Protein AF-A0A661K5W2-F1 (afdb_monomer)

Structure (mmCIF, N/CA/C/O backbone):
data_AF-A0A661K5W2-F1
#
_entry.id   AF-A0A661K5W2-F1
#
loop_
_atom_site.group_PDB
_atom_site.id
_atom_site.type_symbol
_atom_site.label_atom_id
_atom_site.label_alt_id
_atom_site.label_comp_id
_atom_site.label_asym_id
_atom_site.label_entity_id
_atom_site.label_seq_id
_atom_site.pdbx_PDB_ins_code
_atom_site.Cartn_x
_atom_site.Cartn_y
_atom_site.Cartn_z
_atom_site.occupancy
_atom_site.B_iso_or_equiv
_atom_site.auth_seq_id
_atom_site.auth_comp_id
_atom_site.auth_asym_id
_atom_site.auth_atom_id
_atom_site.pdbx_PDB_model_num
ATOM 1 N N . LEU A 1 1 ? -23.990 28.434 14.109 1.00 57.69 1 LEU A N 1
ATOM 2 C CA . LEU A 1 1 ? -23.867 28.364 12.636 1.00 57.69 1 LEU A CA 1
ATOM 3 C C . LEU A 1 1 ? -23.654 26.901 12.284 1.00 57.69 1 LEU A C 1
ATOM 5 O O . LEU A 1 1 ? -22.665 26.364 12.771 1.00 57.69 1 LEU A O 1
ATOM 9 N N . PRO A 1 2 ? -24.547 26.275 11.505 1.00 64.00 2 PRO A N 1
ATOM 10 C CA . PRO A 1 2 ? -24.466 24.852 11.137 1.00 64.00 2 PRO A CA 1
ATOM 11 C C . PRO A 1 2 ? -23.104 24.460 10.531 1.00 64.00 2 PRO A C 1
ATOM 13 O O . PRO A 1 2 ? -22.580 23.394 10.820 1.00 64.00 2 PRO A O 1
ATOM 16 N N . ALA A 1 3 ? -22.429 25.396 9.854 1.00 77.56 3 ALA A N 1
ATOM 17 C CA . ALA A 1 3 ? -21.056 25.230 9.371 1.00 77.56 3 ALA A CA 1
ATOM 18 C C . ALA A 1 3 ? -20.013 24.886 10.460 1.00 77.56 3 ALA A C 1
ATOM 20 O O . ALA A 1 3 ? -18.976 24.310 10.150 1.00 77.56 3 ALA A O 1
ATOM 21 N N . LYS A 1 4 ? -20.244 25.241 11.734 1.00 84.88 4 LYS A N 1
ATOM 22 C CA . LYS A 1 4 ? -19.322 24.907 12.834 1.00 84.88 4 LYS A CA 1
ATOM 23 C C . LYS A 1 4 ? -19.434 23.434 13.228 1.00 84.88 4 LYS A C 1
ATOM 25 O O . LYS A 1 4 ? -18.413 22.832 13.533 1.00 84.88 4 LYS A O 1
ATOM 30 N N . GLU A 1 5 ? -20.642 22.878 13.225 1.00 88.75 5 GLU A N 1
ATOM 31 C CA . GLU A 1 5 ? -20.893 21.467 13.548 1.00 88.75 5 GLU A CA 1
ATOM 32 C C . GLU A 1 5 ? -20.365 20.569 12.428 1.00 88.75 5 GLU A C 1
ATOM 34 O O . GLU A 1 5 ? -19.547 19.692 12.697 1.00 88.75 5 GLU A O 1
ATOM 39 N N . GLU A 1 6 ? -20.685 20.891 11.171 1.00 92.69 6 GLU A N 1
ATOM 40 C CA . GLU A 1 6 ? -20.156 20.166 10.007 1.00 92.69 6 GLU A CA 1
ATOM 41 C C . GLU A 1 6 ? -18.623 20.235 9.919 1.00 92.69 6 GLU A C 1
ATOM 43 O O . GLU A 1 6 ? -17.964 19.257 9.566 1.00 92.69 6 GLU A O 1
ATOM 48 N N . PHE A 1 7 ? -18.014 21.368 10.287 1.00 92.88 7 PHE A N 1
ATOM 49 C CA . PHE A 1 7 ? -16.555 21.483 10.314 1.00 92.88 7 PHE A CA 1
ATOM 50 C C . PHE A 1 7 ? -15.913 20.608 11.400 1.00 92.88 7 PHE A C 1
ATOM 52 O O . PHE A 1 7 ? -14.858 20.019 11.165 1.00 92.88 7 PHE A O 1
ATOM 59 N N . GLN A 1 8 ? -16.531 20.493 12.581 1.00 93.88 8 GLN A N 1
ATOM 60 C CA . GLN A 1 8 ? -16.043 19.588 13.627 1.00 93.88 8 GLN A CA 1
ATOM 61 C C . GLN A 1 8 ? -16.188 18.122 13.210 1.00 93.88 8 GLN A C 1
ATOM 63 O O . GLN A 1 8 ? -15.257 17.341 13.404 1.00 93.88 8 GLN A O 1
ATOM 68 N N . GLU A 1 9 ? -17.305 17.761 12.577 1.00 94.88 9 GLU A N 1
ATOM 69 C CA . GLU A 1 9 ? -17.514 16.420 12.031 1.00 94.88 9 GLU A CA 1
ATOM 70 C C . GLU A 1 9 ? -16.476 16.082 10.952 1.00 94.88 9 GLU A C 1
ATOM 72 O O . GLU A 1 9 ? -15.830 15.034 11.015 1.00 94.88 9 GLU A O 1
ATOM 77 N N . PHE A 1 10 ? -16.215 17.006 10.023 1.00 94.25 10 PHE A N 1
ATOM 78 C CA . PHE A 1 10 ? -15.166 16.857 9.013 1.00 94.25 10 PHE A CA 1
ATOM 79 C C . PHE A 1 10 ? -13.784 16.600 9.634 1.00 94.25 10 PHE A C 1
ATOM 81 O O . PHE A 1 10 ? -13.051 15.718 9.177 1.00 94.25 10 PHE A O 1
ATOM 88 N N . LEU A 1 11 ? -13.413 17.347 10.680 1.00 96.06 11 LEU A N 1
ATOM 89 C CA . LEU A 1 11 ? -12.146 17.137 11.386 1.00 96.06 11 LEU A CA 1
ATOM 90 C C . LEU A 1 11 ? -12.097 15.767 12.075 1.00 96.06 11 LEU A C 1
ATOM 92 O O . LEU A 1 11 ? -11.067 15.095 12.005 1.00 96.06 11 LEU A O 1
ATOM 96 N N . GLY A 1 12 ? -13.207 15.328 12.675 1.00 96.12 12 GLY A N 1
ATOM 97 C CA . GLY A 1 12 ? -13.336 13.997 13.266 1.00 96.12 12 GLY A CA 1
ATOM 98 C C . GLY A 1 12 ? -13.126 12.882 12.239 1.00 96.12 12 GLY A C 1
ATOM 99 O O . GLY A 1 12 ? -12.280 12.008 12.437 1.00 96.12 12 GLY A O 1
ATOM 100 N N . LEU A 1 13 ? -13.817 12.954 11.098 1.00 96.81 13 LEU A N 1
ATOM 101 C CA . LEU A 1 13 ? -13.670 11.998 9.993 1.00 96.81 13 LEU A CA 1
ATOM 102 C C . LEU A 1 13 ? -12.247 11.991 9.421 1.00 96.81 13 LEU A C 1
ATOM 104 O O . LEU A 1 13 ? -11.713 10.936 9.068 1.00 96.81 13 LEU A O 1
ATOM 108 N N . LYS A 1 14 ? -11.598 13.158 9.350 1.00 96.12 14 LYS A N 1
ATOM 109 C CA . LYS A 1 14 ? -10.211 13.272 8.888 1.00 96.12 14 LYS A CA 1
ATOM 110 C C . LYS A 1 14 ? -9.242 12.525 9.807 1.00 96.12 14 LYS A C 1
ATOM 112 O O . LYS A 1 14 ? -8.360 11.829 9.300 1.00 96.12 14 LYS A O 1
ATOM 117 N N . GLU A 1 15 ? -9.404 12.635 11.125 1.00 96.06 15 GLU A N 1
ATOM 118 C CA . GLU A 1 15 ? -8.544 11.917 12.073 1.00 96.06 15 GLU A CA 1
ATOM 119 C C . GLU A 1 15 ? -8.852 10.414 12.091 1.00 96.06 15 GLU A C 1
ATOM 121 O O . GLU A 1 15 ? -7.932 9.599 12.086 1.00 96.06 15 GLU A O 1
ATOM 126 N N . GLN A 1 16 ? -10.127 10.023 11.994 1.00 95.94 16 GLN A N 1
ATOM 127 C CA . GLN A 1 16 ? -10.507 8.613 11.847 1.00 95.94 16 GLN A CA 1
ATOM 128 C C . GLN A 1 16 ? -9.874 7.982 10.605 1.00 95.94 16 GLN A C 1
ATOM 130 O O . GLN A 1 16 ? -9.277 6.911 10.692 1.00 95.94 16 GLN A O 1
ATOM 135 N N . ARG A 1 17 ? -9.921 8.671 9.457 1.00 95.25 17 ARG A N 1
ATOM 136 C CA . ARG A 1 17 ? -9.262 8.214 8.227 1.00 95.25 17 ARG A CA 1
ATOM 137 C C . ARG A 1 17 ? -7.761 8.012 8.429 1.00 95.25 17 ARG A C 1
ATOM 139 O O . ARG A 1 17 ? -7.206 7.034 7.938 1.00 95.25 17 ARG A O 1
ATOM 146 N N . LYS A 1 18 ? -7.097 8.929 9.133 1.00 94.81 18 LYS A N 1
ATOM 147 C CA . LYS A 1 18 ? -5.665 8.825 9.434 1.00 94.81 18 LYS A CA 1
ATOM 148 C C . LYS A 1 18 ? -5.360 7.607 10.311 1.00 94.81 18 LYS A C 1
ATOM 150 O O . LYS A 1 18 ? -4.409 6.887 10.017 1.00 94.81 18 LYS A O 1
ATOM 155 N N . ASN A 1 19 ? -6.183 7.344 11.324 1.00 95.12 19 ASN A N 1
ATOM 156 C CA . ASN A 1 19 ? -6.034 6.171 12.188 1.00 95.12 19 ASN A CA 1
ATOM 157 C C . ASN A 1 19 ? -6.230 4.865 11.410 1.00 95.12 19 ASN A C 1
ATOM 159 O O . ASN A 1 19 ? -5.363 3.997 11.460 1.00 95.12 19 ASN A O 1
ATOM 163 N N . ILE A 1 20 ? -7.303 4.770 10.619 1.00 95.69 20 ILE A N 1
ATOM 164 C CA . ILE A 1 20 ? -7.585 3.601 9.771 1.00 95.69 20 ILE A CA 1
ATOM 165 C C . ILE A 1 20 ? -6.434 3.353 8.791 1.00 95.69 20 ILE A C 1
ATOM 167 O O . ILE A 1 20 ? -5.981 2.222 8.644 1.00 95.69 20 ILE A O 1
ATOM 171 N N . ASN A 1 21 ? -5.914 4.404 8.152 1.00 94.12 21 ASN A N 1
ATOM 172 C CA . ASN A 1 21 ? -4.772 4.270 7.250 1.00 94.12 21 ASN A CA 1
ATOM 173 C C . ASN A 1 21 ? -3.532 3.720 7.971 1.00 94.12 21 ASN A C 1
ATOM 175 O O . ASN A 1 21 ? -2.855 2.856 7.423 1.00 94.12 21 ASN A O 1
ATOM 179 N N . SER A 1 22 ? -3.258 4.163 9.201 1.00 94.38 22 SER A N 1
ATOM 180 C CA . SER A 1 22 ? -2.132 3.644 9.985 1.00 94.38 22 SER A CA 1
ATOM 181 C C . SER A 1 22 ? -2.304 2.164 10.346 1.00 94.38 22 SER A C 1
ATOM 183 O O . SER A 1 22 ? -1.342 1.398 10.309 1.00 94.38 22 SER A O 1
ATOM 185 N N . GLU A 1 23 ? -3.520 1.732 10.681 1.00 95.19 23 GLU A N 1
ATOM 186 C CA . GLU A 1 23 ? -3.810 0.317 10.941 1.00 95.19 23 GLU A CA 1
ATOM 187 C C . GLU A 1 23 ? -3.667 -0.535 9.675 1.00 95.19 23 GLU A C 1
ATOM 189 O O . GLU A 1 23 ? -3.059 -1.607 9.717 1.00 95.19 23 GLU A O 1
ATOM 194 N N . LEU A 1 24 ? -4.143 -0.031 8.534 1.00 92.56 24 LEU A N 1
ATOM 195 C CA . LEU A 1 24 ? -3.968 -0.681 7.236 1.00 92.56 24 LEU A CA 1
ATOM 196 C C . LEU A 1 24 ? -2.493 -0.808 6.842 1.00 92.56 24 LEU A C 1
ATOM 198 O O . LEU A 1 24 ? -2.091 -1.855 6.335 1.00 92.56 24 LEU A O 1
ATOM 202 N N . GLU A 1 25 ? -1.673 0.213 7.092 1.00 91.19 25 GLU A N 1
ATOM 203 C CA . GLU A 1 25 ? -0.224 0.155 6.862 1.00 91.19 25 GLU A CA 1
ATOM 204 C C . GLU A 1 25 ? 0.437 -0.932 7.719 1.00 91.19 25 GLU A C 1
ATOM 206 O O . GLU A 1 25 ? 1.216 -1.732 7.202 1.00 91.19 25 GLU A O 1
ATOM 211 N N . LYS A 1 26 ? 0.073 -1.039 9.005 1.00 93.56 26 LYS A N 1
ATOM 212 C CA . LYS A 1 26 ? 0.584 -2.101 9.892 1.00 93.56 26 LYS A CA 1
ATOM 213 C C . LYS A 1 26 ? 0.220 -3.496 9.384 1.00 93.56 26 LYS A C 1
ATOM 215 O O . LYS A 1 26 ? 1.075 -4.380 9.364 1.00 93.56 26 LYS A O 1
ATOM 220 N N . LEU A 1 27 ? -1.033 -3.698 8.970 1.00 92.56 27 LEU A N 1
ATOM 221 C CA . LEU A 1 27 ? -1.491 -4.977 8.418 1.00 92.56 27 LEU A CA 1
ATOM 222 C C . LEU A 1 27 ? -0.802 -5.302 7.092 1.00 92.56 27 LEU A C 1
ATOM 224 O O . LEU A 1 27 ? -0.417 -6.446 6.861 1.00 92.56 27 LEU A O 1
ATOM 228 N N . THR A 1 28 ? -0.602 -4.297 6.242 1.00 89.88 28 THR A N 1
ATOM 229 C CA . THR A 1 28 ? 0.140 -4.450 4.987 1.00 89.88 28 THR A CA 1
ATOM 230 C C . THR A 1 28 ? 1.545 -4.970 5.274 1.00 89.88 28 THR A C 1
ATOM 232 O O . THR A 1 28 ? 1.958 -5.983 4.714 1.00 89.88 28 THR A O 1
ATOM 235 N N . GLU A 1 29 ? 2.250 -4.361 6.221 1.00 90.75 29 GLU A 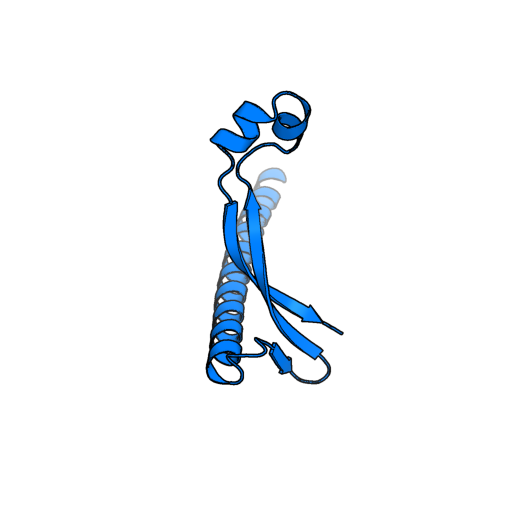N 1
ATOM 236 C CA . GLU A 1 29 ? 3.635 -4.731 6.514 1.00 90.75 29 GLU A CA 1
ATOM 237 C C . GLU A 1 29 ? 3.739 -6.095 7.194 1.00 90.75 29 GLU A C 1
ATOM 239 O O . GLU A 1 29 ? 4.667 -6.860 6.912 1.00 90.75 29 GLU A O 1
ATOM 244 N N . PHE A 1 30 ? 2.737 -6.456 7.997 1.00 91.56 30 PHE A N 1
ATOM 245 C CA . PHE A 1 30 ? 2.581 -7.810 8.514 1.00 91.56 30 PHE A CA 1
ATOM 246 C C . PHE A 1 30 ? 2.479 -8.841 7.380 1.00 91.56 30 PHE A C 1
ATOM 248 O O . PHE A 1 30 ? 3.237 -9.811 7.365 1.00 91.56 30 PHE A O 1
ATOM 255 N N . PHE A 1 31 ? 1.601 -8.625 6.396 1.00 90.44 31 PHE A N 1
ATOM 256 C CA . PHE A 1 31 ? 1.443 -9.555 5.275 1.00 90.44 31 PHE A CA 1
ATOM 257 C C . PHE A 1 31 ? 2.664 -9.591 4.355 1.00 90.44 31 PHE A C 1
ATOM 259 O O . PHE A 1 31 ? 3.053 -10.679 3.937 1.00 90.44 31 PHE A O 1
ATOM 266 N N . LYS A 1 32 ? 3.309 -8.450 4.074 1.00 88.62 32 LYS A N 1
ATOM 267 C CA . LYS A 1 32 ? 4.573 -8.426 3.315 1.00 88.62 32 LYS A CA 1
ATOM 268 C C . LYS A 1 32 ? 5.635 -9.281 4.000 1.00 88.62 32 LYS A C 1
ATOM 270 O O . LYS A 1 32 ? 6.240 -10.137 3.363 1.00 88.62 32 LYS A O 1
ATOM 275 N N . THR A 1 33 ? 5.804 -9.097 5.308 1.00 87.69 33 THR A N 1
ATOM 276 C CA . THR A 1 33 ? 6.748 -9.878 6.119 1.00 87.69 33 THR A CA 1
ATOM 277 C C . THR A 1 33 ? 6.382 -11.363 6.110 1.00 87.69 33 THR A C 1
ATOM 279 O O . THR A 1 33 ? 7.247 -12.213 5.914 1.00 87.69 33 THR A O 1
ATOM 282 N N . GLY A 1 34 ? 5.095 -11.686 6.262 1.00 86.19 34 GLY A N 1
ATOM 283 C CA . GLY A 1 34 ? 4.594 -13.059 6.205 1.00 86.19 34 GLY A CA 1
ATOM 284 C C . GLY A 1 34 ? 4.880 -13.738 4.864 1.00 86.19 34 GLY A C 1
ATOM 285 O O . GLY A 1 34 ? 5.359 -14.870 4.848 1.00 86.19 34 GLY A O 1
ATOM 286 N N . ILE A 1 35 ? 4.659 -13.038 3.749 1.00 87.94 35 ILE A N 1
ATOM 2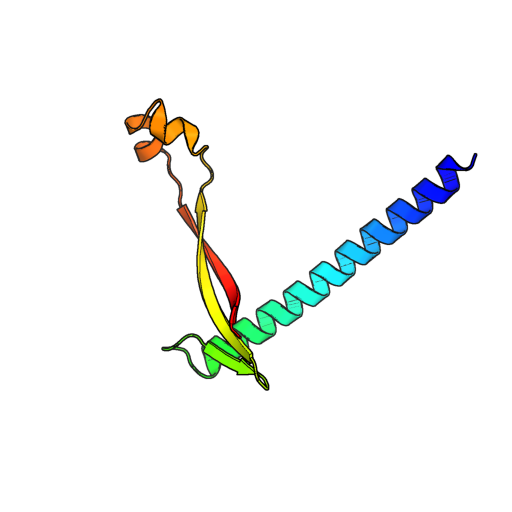87 C CA . ILE A 1 35 ? 4.978 -13.524 2.401 1.00 87.94 35 ILE A CA 1
ATOM 288 C C . ILE A 1 35 ? 6.480 -13.767 2.260 1.00 87.94 35 ILE A C 1
ATOM 290 O O . ILE A 1 35 ? 6.879 -14.875 1.909 1.00 87.94 35 ILE A O 1
ATOM 294 N N . SER A 1 36 ? 7.305 -12.766 2.576 1.00 84.56 36 SER A N 1
ATOM 295 C CA . SER A 1 36 ? 8.762 -12.847 2.428 1.00 84.56 36 SER A CA 1
ATOM 296 C C . SER A 1 36 ? 9.383 -13.971 3.260 1.00 84.56 36 SER A C 1
ATOM 298 O O . SER A 1 36 ? 10.347 -14.588 2.820 1.00 84.56 36 SER A O 1
ATOM 300 N N . ASN A 1 37 ? 8.820 -14.275 4.433 1.00 84.19 37 ASN A N 1
ATOM 301 C CA . ASN A 1 37 ? 9.310 -15.350 5.299 1.00 84.19 37 ASN A CA 1
ATOM 302 C C . ASN A 1 37 ? 8.799 -16.741 4.900 1.00 84.19 37 ASN A C 1
ATOM 304 O O . ASN A 1 37 ? 9.488 -17.730 5.130 1.00 84.19 37 ASN A O 1
ATOM 308 N N . THR A 1 38 ? 7.585 -16.837 4.351 1.00 84.06 38 THR A N 1
ATOM 309 C CA . THR A 1 38 ? 6.937 -18.134 4.076 1.00 84.06 38 THR A CA 1
ATOM 310 C C . THR A 1 38 ? 7.219 -18.631 2.663 1.00 84.06 38 THR A C 1
ATOM 312 O O . THR A 1 38 ? 7.370 -19.830 2.449 1.00 84.06 38 THR A O 1
ATOM 315 N N . ASN A 1 39 ? 7.257 -17.722 1.688 1.00 79.56 39 ASN A N 1
ATOM 316 C CA . ASN A 1 39 ? 7.415 -18.050 0.276 1.00 79.56 39 ASN A CA 1
ATOM 317 C C . ASN A 1 39 ? 8.187 -16.931 -0.454 1.00 79.56 39 ASN A C 1
ATOM 319 O O . ASN A 1 39 ? 7.589 -16.151 -1.208 1.00 79.56 39 ASN A O 1
ATOM 323 N N . PRO A 1 40 ? 9.506 -16.812 -0.200 1.00 72.25 40 PRO A N 1
ATOM 324 C CA . PRO A 1 40 ? 10.329 -15.732 -0.744 1.00 72.25 40 PRO A CA 1
ATOM 325 C C . PRO A 1 40 ? 10.403 -15.750 -2.278 1.00 72.25 40 PRO A C 1
ATOM 327 O O . PRO A 1 40 ? 10.498 -14.686 -2.892 1.00 72.25 40 PRO A O 1
ATOM 330 N N . ASP A 1 41 ? 10.317 -16.935 -2.890 1.00 77.31 41 ASP A N 1
ATOM 331 C CA . ASP A 1 41 ? 10.486 -17.112 -4.334 1.00 77.31 41 ASP A CA 1
ATOM 332 C C . ASP A 1 41 ? 9.219 -16.754 -5.115 1.00 77.31 41 ASP A C 1
ATOM 334 O O . ASP A 1 41 ? 9.275 -15.998 -6.086 1.00 77.31 41 ASP A O 1
ATOM 338 N N . GLU A 1 42 ? 8.052 -17.250 -4.689 1.00 78.12 42 GLU A N 1
ATOM 339 C CA . GLU A 1 42 ? 6.804 -16.979 -5.413 1.00 78.12 42 GLU A CA 1
ATOM 340 C C . GLU A 1 42 ? 6.126 -15.676 -4.983 1.00 78.12 42 GLU A C 1
ATOM 342 O O . GLU A 1 42 ? 5.193 -15.223 -5.652 1.00 78.12 42 GLU A O 1
ATOM 347 N N . LYS A 1 43 ? 6.563 -15.083 -3.863 1.00 86.44 43 LYS A N 1
ATOM 348 C CA . LYS A 1 43 ? 6.041 -13.820 -3.329 1.00 86.44 43 LYS A CA 1
ATOM 349 C C . LYS A 1 43 ? 4.522 -13.814 -3.134 1.00 86.44 43 LYS A C 1
ATOM 351 O O . LYS A 1 43 ? 3.888 -12.764 -3.212 1.00 86.44 43 LYS A O 1
ATOM 356 N N . LYS A 1 44 ? 3.913 -14.969 -2.861 1.00 88.38 44 LYS A N 1
ATOM 357 C CA . LYS A 1 44 ? 2.467 -15.098 -2.647 1.00 88.38 44 LYS A CA 1
ATOM 358 C C . LYS A 1 44 ? 2.138 -16.041 -1.498 1.00 88.38 44 LYS A C 1
ATOM 360 O O . LYS A 1 44 ? 2.853 -17.013 -1.257 1.00 88.38 44 LYS A O 1
ATOM 365 N N . ILE A 1 45 ? 1.021 -15.780 -0.829 1.00 88.31 45 ILE A N 1
ATOM 366 C CA . ILE A 1 45 ? 0.442 -16.655 0.197 1.00 88.31 45 ILE A CA 1
ATOM 367 C C . ILE A 1 45 ? -1.064 -16.793 -0.019 1.00 88.31 45 ILE A C 1
ATOM 369 O O . ILE A 1 45 ? -1.721 -15.868 -0.496 1.00 88.31 45 ILE A O 1
ATOM 373 N N . ARG A 1 46 ? -1.630 -17.942 0.354 1.00 87.75 46 ARG A N 1
ATOM 374 C CA . ARG A 1 46 ? -3.083 -18.133 0.405 1.00 87.75 46 ARG A CA 1
ATOM 375 C C . ARG A 1 46 ? -3.593 -17.750 1.794 1.00 87.75 46 ARG A C 1
ATOM 377 O O . ARG A 1 46 ? -3.081 -18.248 2.792 1.00 87.75 46 ARG A O 1
ATOM 384 N N . VAL A 1 47 ? -4.609 -16.896 1.844 1.00 85.50 47 VAL A N 1
ATOM 385 C CA . VAL A 1 47 ? -5.300 -16.474 3.066 1.00 85.50 47 VAL A CA 1
ATOM 386 C C . VAL A 1 47 ? -6.785 -16.778 2.888 1.00 85.50 47 VAL A C 1
ATOM 388 O O . VAL A 1 47 ? -7.495 -16.063 2.185 1.00 85.50 47 VAL A O 1
ATOM 391 N N . GLY A 1 48 ? -7.248 -17.875 3.491 1.00 86.75 48 GLY A N 1
ATOM 392 C CA . GLY A 1 48 ? -8.601 -18.388 3.265 1.00 86.75 48 GLY A CA 1
ATOM 393 C C . GLY A 1 48 ? -8.806 -18.800 1.804 1.00 86.75 48 GLY A C 1
ATOM 394 O O . GLY A 1 48 ? -8.043 -19.609 1.272 1.00 86.75 48 GLY A O 1
ATOM 395 N N . GLU A 1 49 ? -9.821 -18.227 1.161 1.00 89.38 49 GLU A N 1
ATOM 396 C CA . GLU A 1 49 ? -10.148 -18.464 -0.253 1.00 89.38 49 GLU A CA 1
ATOM 397 C C . GLU A 1 49 ? -9.366 -17.555 -1.214 1.00 89.38 49 GLU A C 1
ATOM 399 O O . GLU A 1 49 ? -9.400 -17.753 -2.424 1.00 89.38 49 GLU A O 1
ATOM 404 N N . THR A 1 50 ? -8.622 -16.584 -0.687 1.00 89.75 50 THR A N 1
ATOM 405 C CA . THR A 1 50 ? -7.979 -15.526 -1.469 1.00 89.75 50 THR A CA 1
ATOM 406 C C . THR A 1 50 ? -6.466 -15.724 -1.534 1.00 89.75 50 THR A C 1
ATOM 408 O O . THR A 1 50 ? -5.850 -16.268 -0.613 1.00 89.75 50 THR A O 1
ATOM 411 N N . VAL A 1 51 ? -5.827 -15.261 -2.611 1.00 87.88 51 VAL A N 1
ATOM 412 C CA . VAL A 1 51 ? -4.363 -15.239 -2.734 1.00 87.88 51 VAL A CA 1
ATOM 413 C C . VAL A 1 51 ? -3.859 -13.806 -2.605 1.00 87.88 51 VAL A C 1
ATOM 415 O O . VAL A 1 51 ? -4.291 -12.908 -3.324 1.00 87.88 51 VAL A O 1
ATOM 418 N N . LEU A 1 52 ? -2.923 -13.592 -1.684 1.00 89.69 52 LEU A N 1
ATOM 419 C CA . LEU A 1 52 ? -2.184 -12.342 -1.562 1.00 89.69 52 LEU A CA 1
ATOM 420 C C . LEU A 1 52 ? -0.858 -12.474 -2.297 1.00 89.69 52 LEU A C 1
ATOM 422 O O . LEU A 1 52 ? -0.081 -13.385 -2.017 1.00 89.69 52 L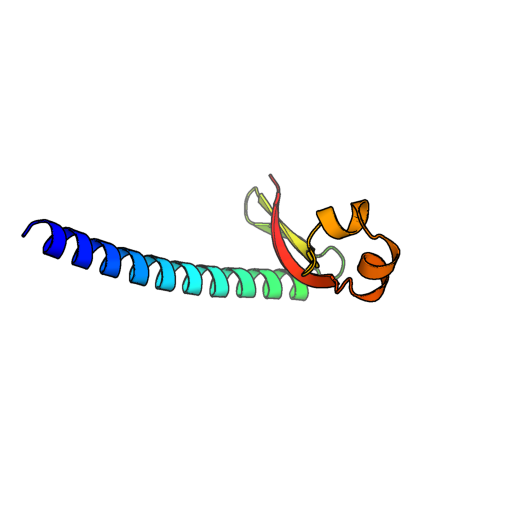EU A O 1
ATOM 426 N N . LEU A 1 53 ? -0.596 -11.543 -3.208 1.00 89.75 53 LEU A N 1
ATOM 427 C CA . LEU A 1 53 ? 0.636 -11.448 -3.981 1.00 89.75 53 LEU A CA 1
ATOM 428 C C . LEU A 1 53 ? 1.376 -10.160 -3.614 1.00 89.75 53 LEU A C 1
ATOM 430 O O . LEU A 1 53 ? 0.817 -9.065 -3.693 1.00 89.75 53 LEU A O 1
ATOM 434 N N . LEU A 1 54 ? 2.653 -10.283 -3.273 1.00 88.25 54 LEU A N 1
ATOM 435 C CA . LEU A 1 54 ? 3.571 -9.163 -3.147 1.00 88.25 54 LEU A CA 1
ATOM 436 C C . LEU A 1 54 ? 4.109 -8.806 -4.536 1.00 88.25 54 LEU A C 1
ATOM 438 O O . LEU A 1 54 ? 4.945 -9.505 -5.107 1.00 88.25 54 LEU A O 1
ATOM 442 N N . SER A 1 55 ? 3.610 -7.703 -5.087 1.00 85.94 55 SER A N 1
ATOM 443 C CA . SER A 1 55 ? 4.007 -7.187 -6.395 1.00 85.94 55 SER A CA 1
ATOM 444 C C . SER A 1 55 ? 4.850 -5.931 -6.234 1.00 85.94 55 SER A C 1
ATOM 446 O O . SER A 1 55 ? 4.624 -5.115 -5.343 1.00 85.94 55 SER A O 1
ATOM 448 N N . THR A 1 56 ? 5.774 -5.707 -7.159 1.00 85.69 56 THR A N 1
ATOM 449 C CA . THR A 1 56 ? 6.475 -4.425 -7.274 1.00 85.69 56 THR A CA 1
ATOM 450 C C . THR A 1 56 ? 5.766 -3.566 -8.315 1.00 85.69 56 THR A C 1
ATOM 452 O O . THR A 1 56 ? 5.470 -4.034 -9.414 1.00 85.69 56 THR A O 1
ATOM 455 N N . ARG A 1 57 ? 5.457 -2.315 -7.975 1.00 85.25 57 ARG A N 1
ATOM 456 C CA . ARG A 1 57 ? 4.985 -1.298 -8.922 1.00 85.25 57 ARG A CA 1
ATOM 457 C C . ARG A 1 57 ? 6.042 -0.219 -9.073 1.00 85.25 57 ARG A C 1
ATOM 459 O O . ARG A 1 57 ? 6.820 0.016 -8.158 1.00 85.25 57 ARG A O 1
ATOM 466 N N . CYS A 1 58 ? 6.043 0.461 -10.212 1.00 80.75 58 CYS A N 1
ATOM 467 C CA . CYS A 1 58 ? 6.937 1.586 -10.457 1.00 80.75 58 CYS A CA 1
ATOM 468 C C . CYS A 1 58 ? 6.136 2.882 -10.460 1.00 80.75 58 CYS A C 1
ATOM 470 O O . CYS A 1 58 ? 5.204 3.046 -11.249 1.00 80.75 58 CYS A O 1
ATOM 472 N N . SER A 1 59 ? 6.512 3.813 -9.587 1.00 80.19 59 SER A N 1
ATOM 473 C CA . SER A 1 59 ? 6.017 5.185 -9.663 1.00 80.19 59 SER A CA 1
ATOM 474 C C . SER A 1 59 ? 6.914 5.991 -10.598 1.00 80.19 59 SER A C 1
ATOM 476 O O . SER A 1 59 ? 8.135 5.826 -10.595 1.00 80.19 59 SER A O 1
ATOM 478 N N . LYS A 1 60 ? 6.303 6.856 -11.411 1.00 80.12 60 LYS A N 1
ATOM 479 C CA . LYS A 1 60 ? 7.005 7.781 -12.305 1.00 80.12 60 LYS A CA 1
ATOM 480 C C . LYS A 1 60 ? 6.695 9.197 -11.855 1.00 80.12 60 LYS A C 1
ATOM 482 O O . LYS A 1 60 ? 5.529 9.564 -11.745 1.00 80.12 60 LYS A O 1
ATOM 487 N N . ARG A 1 61 ? 7.733 9.992 -11.590 1.00 74.44 61 ARG A N 1
ATOM 488 C CA . ARG A 1 61 ? 7.579 11.390 -11.143 1.00 74.44 61 ARG A CA 1
ATOM 489 C C . ARG A 1 61 ? 7.374 12.394 -12.281 1.00 74.44 61 ARG A C 1
ATOM 491 O O . ARG A 1 61 ? 7.190 13.575 -12.014 1.00 74.44 61 ARG A O 1
ATOM 498 N N . ILE A 1 62 ? 7.414 11.946 -13.534 1.00 77.50 62 ILE A N 1
ATOM 499 C CA . ILE A 1 62 ? 7.312 12.808 -14.716 1.00 77.50 62 ILE A CA 1
ATOM 500 C C . ILE A 1 62 ? 5.991 12.577 -15.438 1.00 77.50 62 ILE A C 1
ATOM 502 O O . ILE A 1 62 ? 5.515 11.447 -15.546 1.00 77.50 62 ILE A O 1
ATOM 506 N N . SER A 1 63 ? 5.416 13.676 -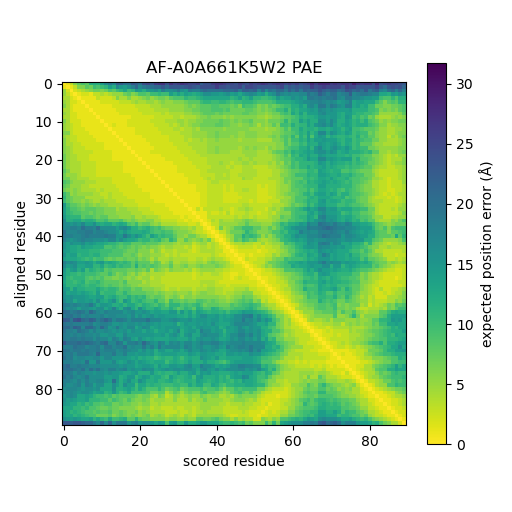15.932 1.00 75.81 63 SER A N 1
ATOM 507 C CA . SER A 1 63 ? 4.172 13.666 -16.695 1.00 75.81 63 SER A CA 1
ATOM 508 C C . SER A 1 63 ? 4.285 12.749 -17.919 1.00 75.81 63 SER A C 1
ATOM 510 O O . SER A 1 63 ? 5.227 12.906 -18.700 1.00 75.81 63 SER A O 1
ATOM 512 N N . PRO A 1 64 ? 3.307 11.855 -18.150 1.00 78.00 64 PRO A N 1
ATOM 513 C CA . PRO A 1 64 ? 3.261 11.025 -19.350 1.00 78.00 64 PRO A CA 1
ATOM 514 C C . PRO A 1 64 ? 3.272 11.847 -20.641 1.00 78.00 64 PRO A C 1
ATOM 516 O O . PRO A 1 64 ? 3.865 11.414 -21.619 1.00 78.00 64 PRO A O 1
ATOM 519 N N . ARG A 1 65 ? 2.692 13.056 -20.627 1.00 80.81 65 ARG A N 1
ATOM 520 C CA . ARG A 1 65 ? 2.644 13.948 -21.800 1.00 80.81 65 ARG A CA 1
ATOM 521 C C . ARG A 1 65 ? 4.030 14.402 -22.256 1.00 80.81 65 ARG A C 1
ATOM 523 O O . ARG A 1 65 ? 4.280 14.517 -23.445 1.00 80.81 65 ARG A O 1
ATOM 530 N N . LEU A 1 66 ? 4.978 14.546 -21.323 1.00 82.38 66 LEU A N 1
ATOM 531 C CA . LEU A 1 66 ? 6.356 14.911 -21.663 1.00 82.38 66 LEU A CA 1
ATOM 532 C C . LEU A 1 66 ? 7.045 13.827 -22.509 1.00 82.38 66 LEU A C 1
ATOM 534 O O . LEU A 1 66 ? 7.960 14.131 -23.267 1.00 82.38 66 LEU A O 1
ATOM 538 N N . LYS A 1 67 ? 6.596 12.569 -22.400 1.00 82.94 67 LYS A N 1
ATOM 539 C CA . LYS A 1 67 ? 7.074 11.462 -23.235 1.00 82.94 67 LYS A CA 1
ATOM 540 C C . LYS A 1 67 ? 6.693 11.648 -24.706 1.00 82.94 67 LYS A C 1
ATOM 542 O O . LYS A 1 67 ? 7.448 11.213 -25.568 1.00 82.94 67 LYS A O 1
ATOM 547 N N . GLU A 1 68 ? 5.531 12.245 -24.965 1.00 84.69 68 GLU A N 1
ATOM 548 C CA . GLU A 1 68 ? 4.998 12.487 -26.309 1.00 84.69 68 GLU A CA 1
ATOM 549 C C . GLU A 1 68 ? 5.618 13.749 -26.916 1.00 8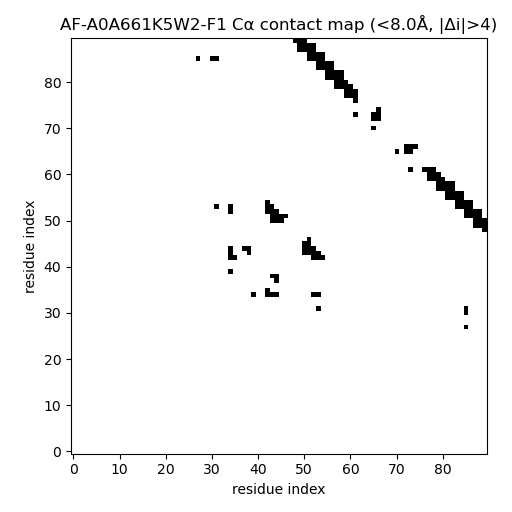4.69 68 GLU A C 1
ATOM 551 O O . GLU A 1 68 ? 6.133 13.698 -28.029 1.00 84.69 68 GLU A O 1
ATOM 556 N N . ASP A 1 69 ? 5.650 14.846 -26.154 1.00 87.12 69 ASP A N 1
ATOM 557 C CA . ASP A 1 69 ? 6.106 16.150 -26.652 1.00 87.12 69 ASP A CA 1
ATOM 558 C C . ASP A 1 69 ? 7.638 16.239 -26.777 1.00 87.12 69 ASP A C 1
ATOM 560 O O . ASP A 1 69 ? 8.165 16.827 -27.722 1.00 87.12 69 ASP A O 1
ATOM 564 N N . HIS A 1 70 ? 8.375 15.656 -25.821 1.00 86.19 70 HIS A N 1
ATOM 565 C CA . HIS A 1 70 ? 9.835 15.772 -25.726 1.00 86.19 70 HIS A CA 1
ATOM 566 C C . HIS A 1 70 ? 10.488 14.477 -25.197 1.00 86.19 70 HIS A C 1
ATOM 568 O O . HIS A 1 70 ? 10.963 14.431 -24.053 1.00 86.19 70 HIS A O 1
ATOM 574 N N . PRO A 1 71 ? 10.572 13.418 -26.026 1.00 86.88 71 PRO A N 1
ATOM 575 C CA . PRO A 1 71 ? 11.025 12.091 -25.599 1.00 86.88 71 PRO A CA 1
ATOM 576 C C . PRO A 1 71 ? 12.468 12.065 -25.072 1.00 86.88 71 PRO A C 1
ATOM 578 O O . PRO A 1 71 ? 12.762 11.318 -24.140 1.00 86.88 71 PRO A O 1
ATOM 581 N N . GLU A 1 72 ? 13.362 12.903 -25.606 1.00 87.44 72 GLU A N 1
ATOM 582 C CA . GLU A 1 72 ? 14.762 12.988 -25.159 1.00 87.44 72 GLU A CA 1
ATOM 583 C C . GLU A 1 72 ? 14.882 13.535 -23.729 1.00 87.44 72 GLU A C 1
ATOM 585 O O . GLU A 1 72 ? 15.623 13.004 -22.899 1.00 87.44 72 GLU A O 1
ATOM 590 N N . ILE A 1 73 ? 14.101 14.573 -23.412 1.00 81.81 73 ILE A N 1
ATOM 591 C CA . ILE A 1 73 ? 14.040 15.161 -22.069 1.00 81.81 73 ILE A CA 1
ATOM 592 C C . ILE A 1 73 ? 13.386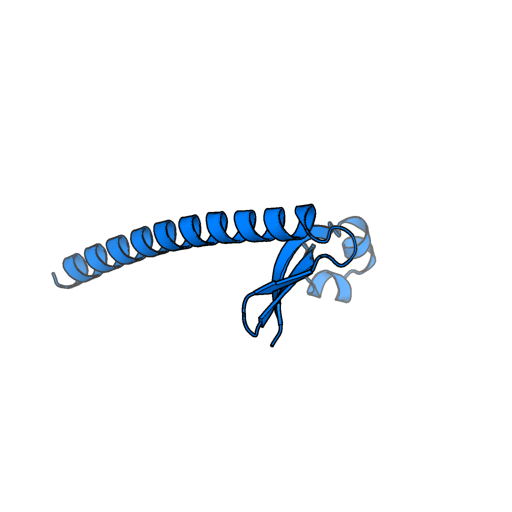 14.165 -21.113 1.00 81.81 73 ILE A C 1
ATOM 594 O O . ILE A 1 73 ? 13.893 13.935 -20.015 1.00 81.81 73 ILE A O 1
ATOM 598 N N . TYR A 1 74 ? 12.297 13.523 -21.538 1.00 85.06 74 TYR A N 1
ATOM 599 C CA . TYR A 1 74 ? 11.652 12.480 -20.751 1.00 85.06 74 TYR A CA 1
ATOM 600 C C . TYR A 1 74 ? 12.637 11.356 -20.394 1.00 85.06 74 TYR A C 1
ATOM 602 O O . TYR A 1 74 ? 12.762 11.014 -19.221 1.00 85.06 74 TYR A O 1
ATOM 610 N N . ALA A 1 75 ? 13.383 10.827 -21.367 1.00 83.25 75 ALA A N 1
ATOM 611 C CA . ALA A 1 75 ? 14.355 9.758 -21.140 1.00 83.25 75 ALA A CA 1
ATOM 612 C C . ALA A 1 75 ? 15.500 10.181 -20.206 1.00 83.25 75 ALA A C 1
ATOM 614 O O . ALA A 1 75 ? 15.950 9.383 -19.389 1.00 83.25 75 ALA A O 1
ATOM 615 N N . LYS A 1 76 ? 15.943 11.441 -20.284 1.00 85.12 76 LYS A N 1
ATOM 616 C CA . LYS A 1 76 ? 17.016 11.967 -19.432 1.00 85.12 76 LYS A CA 1
ATOM 617 C C . LYS A 1 76 ? 16.619 12.082 -17.958 1.00 85.12 76 LYS A C 1
ATOM 619 O O . LYS A 1 76 ? 17.472 11.920 -17.090 1.00 85.12 76 LYS A O 1
ATOM 624 N N . TYR A 1 77 ? 15.357 12.400 -17.675 1.00 78.25 77 TYR A N 1
ATOM 625 C CA . TYR A 1 77 ? 14.909 12.720 -16.316 1.00 78.25 77 TYR A CA 1
ATOM 626 C C . TYR A 1 77 ? 13.972 11.677 -15.701 1.00 78.25 77 TYR A C 1
ATOM 628 O O . T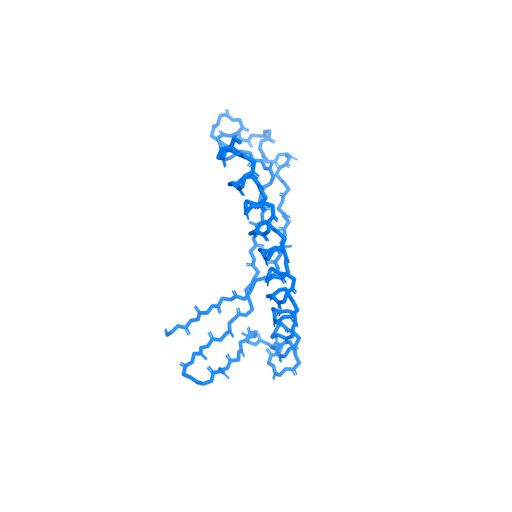YR A 1 77 ? 13.697 11.761 -14.500 1.00 78.25 77 TYR A O 1
ATOM 636 N N . VAL A 1 78 ? 13.476 10.702 -16.478 1.00 82.44 78 VAL A N 1
ATOM 637 C CA . VAL A 1 78 ? 12.587 9.648 -15.973 1.00 82.44 78 VAL A CA 1
ATOM 638 C C . VAL A 1 78 ? 13.230 8.946 -14.781 1.00 82.44 78 VAL A C 1
ATOM 640 O O . VAL A 1 78 ? 14.229 8.247 -14.890 1.00 82.44 78 VAL A O 1
ATOM 643 N N . THR A 1 79 ? 12.639 9.163 -13.610 1.00 79.69 79 THR A N 1
ATOM 644 C CA . THR A 1 79 ? 13.001 8.450 -12.389 1.00 79.69 79 THR A CA 1
ATOM 645 C C . THR A 1 79 ? 11.879 7.476 -12.092 1.00 79.69 79 THR A C 1
ATOM 647 O O . THR A 1 79 ? 10.753 7.891 -11.795 1.00 79.69 79 THR A O 1
ATOM 650 N N . GLU A 1 80 ? 12.183 6.188 -12.213 1.00 81.62 80 GLU A N 1
ATOM 651 C CA . GLU A 1 80 ? 11.290 5.117 -11.793 1.00 81.62 80 GLU A CA 1
ATOM 652 C C . GLU A 1 80 ? 11.664 4.718 -10.368 1.00 81.62 80 GLU A C 1
ATOM 654 O O . GLU A 1 80 ? 12.788 4.299 -10.102 1.00 81.62 80 GLU A O 1
ATOM 659 N N . THR A 1 81 ? 10.738 4.891 -9.427 1.00 80.81 81 THR A N 1
ATOM 660 C CA . THR A 1 81 ? 10.935 4.430 -8.049 1.00 80.81 81 THR A CA 1
ATOM 661 C C . THR A 1 81 ? 10.064 3.197 -7.833 1.00 80.81 81 THR A C 1
ATOM 663 O O . THR A 1 81 ? 8.831 3.344 -7.814 1.00 80.81 81 THR A O 1
ATOM 666 N N . PRO A 1 82 ? 10.664 1.996 -7.719 1.00 82.62 82 PRO A N 1
ATOM 667 C CA . PRO A 1 82 ? 9.920 0.788 -7.408 1.00 82.62 82 PRO A CA 1
ATOM 668 C C . PRO A 1 82 ? 9.419 0.839 -5.962 1.00 82.62 82 PRO A C 1
ATOM 670 O O . PRO A 1 82 ? 10.111 1.323 -5.068 1.00 82.62 82 PRO A O 1
ATOM 673 N N . TYR A 1 83 ? 8.211 0.341 -5.733 1.00 82.06 83 TYR A N 1
ATOM 674 C CA . TYR A 1 83 ? 7.621 0.190 -4.409 1.00 82.06 83 TYR A CA 1
ATOM 675 C C . TYR A 1 83 ? 6.791 -1.090 -4.345 1.00 82.06 83 TYR A C 1
ATOM 677 O O . TYR A 1 83 ? 6.181 -1.514 -5.331 1.00 82.06 83 TYR A O 1
ATOM 685 N N . GLU A 1 84 ? 6.794 -1.728 -3.181 1.00 83.62 84 GLU A N 1
ATOM 686 C CA . GLU A 1 84 ? 6.076 -2.977 -2.958 1.00 83.62 84 GLU A CA 1
ATOM 687 C C . GLU A 1 84 ? 4.618 -2.724 -2.593 1.00 83.62 84 GLU A C 1
ATOM 689 O O . GLU A 1 84 ? 4.299 -1.878 -1.754 1.00 83.62 84 GLU A O 1
ATOM 694 N N . VAL A 1 85 ? 3.728 -3.499 -3.203 1.00 86.75 85 VAL A N 1
ATOM 695 C CA . VAL A 1 85 ? 2.289 -3.462 -2.955 1.00 86.75 85 VAL A CA 1
ATOM 696 C C . VAL A 1 85 ? 1.746 -4.869 -2.765 1.00 86.75 85 VAL A C 1
ATOM 698 O O . VAL A 1 85 ? 2.165 -5.808 -3.442 1.00 86.75 85 VAL A O 1
ATOM 701 N N . LEU A 1 86 ? 0.767 -4.999 -1.874 1.00 87.12 86 LEU A N 1
ATOM 702 C CA . LEU A 1 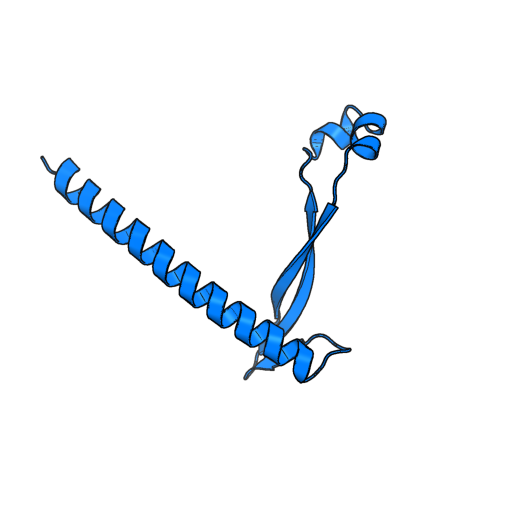86 ? -0.042 -6.207 -1.777 1.00 87.12 86 LEU A CA 1
ATOM 703 C C . LEU A 1 86 ? -1.174 -6.142 -2.796 1.00 87.12 86 LEU A C 1
ATOM 705 O O . LEU A 1 86 ? -1.917 -5.162 -2.861 1.00 87.12 86 LEU A O 1
ATOM 709 N N . VAL A 1 87 ? -1.292 -7.194 -3.593 1.00 88.38 87 VAL A N 1
ATOM 710 C CA . VAL A 1 87 ? -2.363 -7.385 -4.565 1.00 88.38 87 VAL A CA 1
ATOM 711 C C . VAL A 1 87 ? -3.209 -8.563 -4.110 1.00 88.38 87 VAL A C 1
ATOM 713 O O . VAL A 1 87 ? -2.685 -9.634 -3.812 1.00 88.38 87 VAL A O 1
ATOM 716 N N . VAL A 1 88 ? -4.518 -8.349 -4.066 1.00 88.88 88 VAL A N 1
ATOM 717 C CA . VAL A 1 88 ? -5.503 -9.378 -3.739 1.00 88.88 88 VAL A CA 1
ATOM 718 C C . VAL A 1 88 ? -5.958 -10.029 -5.045 1.00 88.88 88 VAL A C 1
ATOM 720 O O . VAL A 1 88 ? -6.407 -9.327 -5.951 1.00 88.88 88 VAL A O 1
ATOM 723 N N . GLN A 1 89 ? -5.801 -11.346 -5.159 1.00 85.88 89 GLN A N 1
ATOM 724 C CA . GLN A 1 89 ? -6.260 -12.151 -6.290 1.00 85.88 89 GLN A CA 1
ATOM 725 C C . GLN A 1 89 ? -7.363 -13.104 -5.818 1.00 85.88 89 GLN A C 1
ATOM 727 O O . GLN A 1 89 ? -7.172 -13.824 -4.833 1.00 85.88 89 GLN A O 1
ATOM 732 N N . ASN A 1 90 ? -8.491 -13.089 -6.532 1.00 70.69 90 ASN A N 1
ATOM 733 C CA . ASN A 1 90 ? -9.614 -14.012 -6.354 1.00 70.69 90 ASN A CA 1
ATOM 734 C C . ASN A 1 90 ? -9.535 -15.139 -7.381 1.00 70.69 90 ASN A C 1
ATOM 736 O O . ASN A 1 90 ? -9.171 -14.829 -8.540 1.00 70.69 90 ASN A O 1
#

Nearest PDB structures (foldseek):
  3db0-assembly1_A  TM=2.789E-01  e=3.704E+00  Listeria innocua
  7nvg-assembly1_W3  TM=2.712E-01  e=3.704E+00  Salmonella ent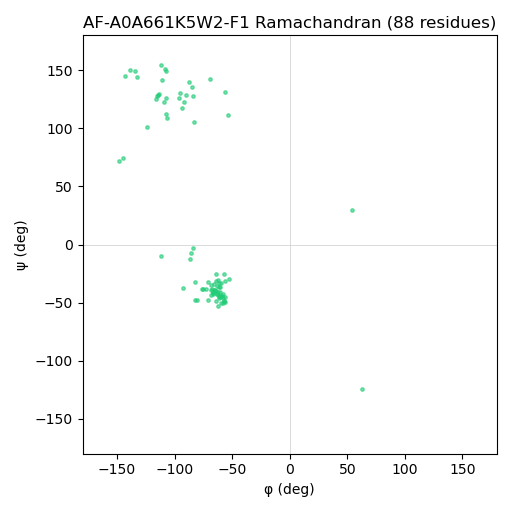erica subsp. enterica serovar Typhimurium
  7cgo-assembly1_AO  TM=1.853E-01  e=4.187E+00  Salmonella enterica subsp. enterica serovar Typhimurium str. LT2
  7clr-assembly1_d  TM=1.876E-01  e=3.938E+00  Salmonella enterica subsp. enterica serovar Typhimurium

pLDDT: mean 86.22, std 7.12, range [57.69, 96.81]

Secondary structure (DSSP, 8-state):
-HHHHHHHHHHHHHHHHHHHHHHHHHHHHHHHHHHHHH-TTT-EEEETTEEEEEEEEEEE-S-HHHHHH-HHHHHHH--EEEEEEEEEE-

Sequence (90 aa):
LPAKEEFQEFLGLKEQRKNINSELEKLTEFFKTGISNTNPDEKKIRVGETVLLLSTRCSKRISPRLKEDHPEIYAKYVTETPYEVLVVQN

Foldseek 3Di:
DVVVVVVVVVVVVVVVVVVVVVVVVVVFVVVQVVQCVPPVPQQWDDDPPKIKHWDKDWDWPDDPVCCVVPVPVCVVPTDTDIDIDIDIGD

Mean predicted aligned error: 8.43 Å

Radius of gyration: 20.12 Å; Cα contacts (8 Å, |Δi|>4): 83; chains: 1; bounding box: 42×47×40 Å

Solvent-accessible surface area (backbone atoms only — not comparable to full-atom values): 5235 Å² total; per-residue (Å²): 112,73,70,58,58,54,49,52,50,51,53,50,53,52,51,50,51,52,51,52,50,53,54,51,52,53,53,49,53,49,50,52,51,50,21,55,73,76,27,62,86,78,27,42,45,77,60,89,93,32,37,41,33,63,42,79,45,70,47,64,86,61,65,74,65,42,48,74,81,39,47,70,61,33,66,74,63,64,50,74,48,75,45,81,41,83,41,83,45,125